Protein AF-A0A090X0J4-F1 (afdb_monomer_lite)

Organism: NCBI:txid221126

pLDDT: mean 79.46, std 17.02, range [40.81, 96.38]

Radius of gyration: 34.25 Å; chains: 1; bounding box: 73×55×101 Å

Foldseek 3Di:
DVVLLVLLVCCLVVVDPLVRSCVVVVNDSVVNVVSNVVNPDPVSVVVVVVVVVVVVVVVVVVVVVVVVLVVVLLVLLVVCVVVVDLPCVVPHDPVSSVVSVVSNVVVVVVVVVVVVVVVVPDPPPDDDDDDDDDD

Structure (mmCIF, N/CA/C/O backbone):
data_AF-A0A090X0J4-F1
#
_entry.id   AF-A0A090X0J4-F1
#
loop_
_atom_site.group_PDB
_atom_site.id
_atom_site.type_symbol
_atom_site.label_atom_id
_atom_site.label_alt_id
_atom_site.label_comp_id
_atom_site.label_asym_id
_atom_site.label_entity_id
_atom_site.label_seq_id
_atom_site.pdbx_PDB_ins_code
_atom_site.Cartn_x
_atom_site.Cartn_y
_atom_site.Cartn_z
_atom_site.occupancy
_atom_site.B_iso_or_equiv
_atom_site.auth_seq_id
_atom_site.auth_comp_id
_atom_site.auth_asym_id
_atom_site.auth_atom_id
_atom_site.pdbx_PDB_model_num
ATOM 1 N N . MET A 1 1 ? 18.559 -8.379 -36.834 1.00 54.97 1 MET A N 1
ATOM 2 C CA . MET A 1 1 ? 18.270 -7.131 -36.081 1.00 54.97 1 MET A CA 1
ATOM 3 C C . MET A 1 1 ? 17.264 -7.349 -34.947 1.00 54.97 1 MET A C 1
ATOM 5 O O . MET A 1 1 ? 17.304 -6.592 -33.985 1.00 54.97 1 MET A O 1
ATOM 9 N N . GLU A 1 2 ? 16.445 -8.404 -35.001 1.00 67.81 2 GLU A N 1
ATOM 10 C CA . GLU A 1 2 ? 15.365 -8.711 -34.043 1.00 67.81 2 GLU A CA 1
ATOM 11 C C . GLU A 1 2 ? 15.821 -8.941 -32.595 1.00 67.81 2 GLU A C 1
ATOM 13 O O . GLU A 1 2 ? 15.157 -8.497 -31.664 1.00 67.81 2 GLU A O 1
ATOM 18 N N . THR A 1 3 ? 16.996 -9.537 -32.374 1.00 80.69 3 THR A N 1
ATOM 19 C CA . THR A 1 3 ? 17.488 -9.860 -31.022 1.00 80.69 3 THR A CA 1
ATOM 20 C C . THR A 1 3 ? 17.661 -8.623 -30.132 1.00 80.69 3 THR A C 1
ATOM 22 O O . THR A 1 3 ? 17.452 -8.700 -28.929 1.00 80.69 3 THR A O 1
ATOM 25 N N . LYS A 1 4 ? 18.002 -7.460 -30.706 1.00 87.69 4 LYS A N 1
ATOM 26 C CA . LYS A 1 4 ? 18.225 -6.215 -29.944 1.00 87.69 4 LYS A CA 1
ATOM 27 C C . LYS A 1 4 ? 16.917 -5.639 -29.400 1.00 87.69 4 LYS A C 1
ATOM 29 O O . LYS A 1 4 ? 16.881 -5.203 -28.256 1.00 87.69 4 LYS A O 1
ATOM 34 N N . ILE A 1 5 ? 15.866 -5.659 -30.222 1.00 87.25 5 ILE A N 1
ATOM 35 C CA . ILE A 1 5 ? 14.535 -5.153 -29.863 1.00 87.25 5 ILE A CA 1
ATOM 36 C C . ILE A 1 5 ? 13.918 -6.061 -28.796 1.00 87.25 5 ILE A C 1
ATOM 38 O O . ILE A 1 5 ? 13.480 -5.569 -27.765 1.00 87.25 5 ILE A O 1
ATOM 42 N N . LEU A 1 6 ? 14.019 -7.384 -28.970 1.00 88.88 6 LEU A N 1
ATOM 43 C CA . LEU A 1 6 ? 13.538 -8.359 -27.985 1.00 88.88 6 LEU A CA 1
ATOM 44 C C . LEU A 1 6 ? 14.199 -8.196 -26.606 1.00 88.88 6 LEU A C 1
ATOM 46 O O . LEU A 1 6 ? 13.518 -8.255 -25.585 1.00 88.88 6 LEU A O 1
ATOM 50 N N . VAL A 1 7 ? 15.518 -7.974 -26.562 1.00 89.62 7 VAL A N 1
ATOM 51 C CA . VAL A 1 7 ? 16.241 -7.740 -25.300 1.00 89.62 7 VAL A CA 1
ATOM 52 C C . VAL A 1 7 ? 15.771 -6.449 -24.628 1.00 89.62 7 VAL A C 1
ATOM 54 O O . VAL A 1 7 ? 15.579 -6.428 -23.415 1.00 89.62 7 VAL A O 1
ATOM 57 N N . VAL A 1 8 ? 15.567 -5.380 -25.402 1.00 88.19 8 VAL A N 1
ATOM 58 C CA . VAL A 1 8 ? 15.066 -4.095 -24.892 1.00 88.19 8 VAL A CA 1
ATOM 59 C C . VAL A 1 8 ? 13.643 -4.232 -24.348 1.00 88.19 8 VAL A C 1
ATOM 61 O O . VAL A 1 8 ? 13.389 -3.781 -23.232 1.00 88.19 8 VAL A O 1
ATOM 64 N N . ASP A 1 9 ? 12.752 -4.919 -25.062 1.00 86.62 9 ASP A N 1
ATOM 65 C CA . ASP A 1 9 ? 11.367 -5.132 -24.632 1.00 86.62 9 ASP A CA 1
ATOM 66 C C . ASP A 1 9 ? 11.281 -5.931 -23.328 1.00 86.62 9 ASP A C 1
ATOM 68 O O . ASP A 1 9 ? 10.577 -5.521 -22.407 1.00 86.62 9 ASP A O 1
ATOM 72 N N . GLN A 1 10 ? 12.052 -7.017 -23.195 1.00 87.50 10 GLN A N 1
ATOM 73 C CA . GLN A 1 10 ? 12.086 -7.827 -21.968 1.00 87.50 10 GLN A CA 1
ATOM 74 C C . GLN A 1 10 ? 12.614 -7.054 -20.752 1.00 87.50 10 GLN A C 1
ATOM 76 O O . GLN A 1 10 ? 12.206 -7.314 -19.615 1.00 87.50 10 GLN A O 1
ATOM 81 N N . ILE A 1 11 ? 13.534 -6.113 -20.978 1.00 87.88 11 ILE A N 1
ATOM 82 C CA . ILE A 1 11 ? 14.054 -5.247 -19.919 1.00 87.88 11 ILE A CA 1
ATOM 83 C C . ILE A 1 11 ? 13.005 -4.208 -19.516 1.00 87.88 11 ILE A C 1
ATOM 85 O O . ILE A 1 11 ? 12.726 -4.039 -18.329 1.00 87.88 11 ILE A O 1
ATOM 89 N N . LEU A 1 12 ? 12.395 -3.529 -20.488 1.00 83.81 12 LEU A N 1
ATOM 90 C CA . LEU A 1 12 ? 11.413 -2.470 -20.235 1.00 83.81 12 LEU A CA 1
ATOM 91 C C . LEU A 1 12 ? 10.101 -3.012 -19.650 1.00 83.81 12 LEU A C 1
ATOM 93 O O . LEU A 1 12 ? 9.451 -2.329 -18.858 1.00 83.81 12 LEU A O 1
ATOM 97 N N . SER A 1 13 ? 9.733 -4.255 -19.967 1.00 81.94 13 SER A N 1
ATOM 98 C CA . SER A 1 13 ? 8.590 -4.939 -19.357 1.00 81.94 13 SER A CA 1
ATOM 99 C C . SER A 1 13 ? 8.869 -5.444 -17.934 1.00 81.94 13 SER A C 1
ATOM 101 O O . SER A 1 13 ? 7.951 -5.939 -17.282 1.00 81.94 13 SER A O 1
ATOM 103 N N . GLY A 1 14 ? 10.114 -5.352 -17.449 1.00 82.06 14 GLY A N 1
ATOM 104 C CA . GLY A 1 14 ? 10.522 -5.817 -16.121 1.00 82.06 14 GLY A CA 1
ATOM 105 C C . GLY A 1 14 ? 10.716 -7.333 -15.998 1.00 82.06 14 GLY A C 1
ATOM 106 O O . GLY A 1 14 ? 10.860 -7.829 -14.884 1.00 82.06 14 GLY A O 1
ATOM 107 N N . GLN A 1 15 ? 10.733 -8.079 -17.111 1.00 86.12 15 GLN A N 1
ATOM 108 C CA . GLN A 1 15 ? 10.984 -9.529 -17.096 1.00 86.12 15 GLN A CA 1
ATOM 109 C C . GLN A 1 15 ? 12.457 -9.852 -16.829 1.00 86.12 15 GLN A C 1
ATOM 111 O O . GLN A 1 15 ? 12.775 -10.896 -16.259 1.00 86.12 15 GLN A O 1
ATOM 116 N N . LEU A 1 16 ? 13.362 -8.964 -17.246 1.00 88.88 16 LEU A N 1
ATOM 117 C CA . LEU A 1 16 ? 14.793 -9.077 -17.001 1.00 88.88 16 LEU A CA 1
ATOM 118 C C . LEU A 1 16 ? 15.352 -7.748 -16.501 1.00 88.88 16 LEU A C 1
ATOM 120 O O . LEU A 1 16 ? 15.091 -6.688 -17.055 1.00 88.88 16 LEU A O 1
ATOM 124 N N . SER A 1 17 ? 16.215 -7.807 -15.495 1.00 88.81 17 SER A N 1
ATOM 125 C CA . SER A 1 17 ? 17.102 -6.683 -15.182 1.00 88.81 17 SER A CA 1
ATOM 126 C C . SER A 1 17 ? 18.243 -6.582 -16.201 1.00 88.81 17 SER A C 1
ATOM 128 O O . SER A 1 17 ? 18.655 -7.583 -16.792 1.00 88.81 17 SER A O 1
ATOM 130 N N . ASN A 1 18 ? 18.859 -5.401 -16.325 1.00 89.25 18 ASN A N 1
ATOM 131 C CA . ASN A 1 18 ? 20.046 -5.195 -17.172 1.00 89.25 18 ASN A CA 1
ATOM 132 C C . ASN A 1 18 ? 21.173 -6.200 -16.872 1.00 89.25 18 ASN A C 1
ATOM 134 O O . ASN A 1 18 ? 21.884 -6.639 -17.773 1.00 89.25 18 ASN A O 1
ATOM 138 N N . ASN A 1 19 ? 21.333 -6.583 -15.601 1.00 90.81 19 ASN A N 1
ATOM 139 C CA . ASN A 1 19 ? 22.355 -7.539 -15.172 1.00 90.81 19 ASN A CA 1
ATOM 140 C C . ASN A 1 19 ? 22.017 -8.967 -15.611 1.00 90.81 19 ASN A C 1
ATOM 142 O O . ASN A 1 19 ? 22.906 -9.706 -16.030 1.00 90.81 19 ASN A O 1
ATOM 146 N N . GLN A 1 20 ? 20.743 -9.353 -15.528 1.00 92.88 20 GLN A N 1
ATOM 147 C CA . GLN A 1 20 ? 20.281 -10.662 -15.988 1.00 92.88 20 GLN A CA 1
ATOM 148 C C . GLN A 1 20 ? 20.337 -10.760 -17.511 1.00 92.88 20 GLN A C 1
ATOM 150 O O . GLN A 1 20 ? 20.812 -11.764 -18.027 1.00 92.88 20 GLN A O 1
ATOM 155 N N . ALA A 1 21 ? 19.934 -9.710 -18.230 1.00 92.06 21 ALA A N 1
ATOM 156 C CA . ALA A 1 21 ? 20.039 -9.659 -19.683 1.00 92.06 21 ALA A CA 1
ATOM 157 C C . ALA A 1 21 ? 21.502 -9.751 -20.149 1.00 92.06 21 ALA A C 1
ATOM 159 O O . ALA A 1 21 ? 21.801 -10.503 -21.071 1.00 92.06 21 ALA A O 1
ATOM 160 N N . SER A 1 22 ? 22.426 -9.068 -19.461 1.00 93.75 22 SER A N 1
ATOM 161 C CA . SER A 1 22 ? 23.860 -9.132 -19.772 1.00 93.75 22 SER A CA 1
ATOM 162 C C . SER A 1 22 ? 24.409 -10.552 -19.675 1.00 93.75 22 SER A C 1
ATOM 164 O O . SER A 1 22 ? 25.081 -11.005 -20.594 1.00 93.75 22 SER A O 1
ATOM 166 N N . LYS A 1 23 ? 24.050 -11.279 -18.612 1.00 94.31 23 LYS A N 1
ATOM 167 C CA . LYS A 1 23 ? 24.454 -12.678 -18.419 1.00 94.31 23 LYS A CA 1
ATOM 168 C C . LYS A 1 23 ? 23.751 -13.644 -19.378 1.00 94.31 23 LYS A C 1
ATOM 170 O O . LYS A 1 23 ? 24.369 -14.588 -19.842 1.00 94.31 23 LYS A O 1
ATOM 175 N N . LYS A 1 24 ? 22.462 -13.428 -19.660 1.00 92.88 24 LYS A N 1
ATOM 176 C CA . LYS A 1 24 ? 21.634 -14.331 -20.477 1.00 92.88 24 LYS A CA 1
ATOM 177 C C . LYS A 1 24 ? 21.992 -14.279 -21.960 1.00 92.88 24 LYS A C 1
ATOM 179 O O . LYS A 1 24 ? 21.943 -15.303 -22.629 1.00 92.88 24 LYS A O 1
ATOM 184 N N . TYR A 1 25 ? 22.306 -13.089 -22.463 1.00 91.69 25 TYR A N 1
ATOM 185 C CA . TYR A 1 25 ? 22.614 -12.865 -23.875 1.00 91.69 25 TYR A CA 1
ATOM 186 C C . TYR A 1 25 ? 24.117 -12.752 -24.150 1.00 91.69 25 TYR A C 1
ATOM 188 O O . TYR A 1 25 ? 24.489 -12.547 -25.299 1.00 91.69 25 TYR A O 1
ATOM 196 N N . ASP A 1 26 ? 24.954 -12.868 -23.113 1.00 93.25 26 ASP A N 1
ATOM 197 C CA . ASP A 1 26 ? 26.405 -12.645 -23.165 1.00 93.25 26 ASP A CA 1
ATOM 198 C C . ASP A 1 26 ? 26.777 -11.299 -23.815 1.00 93.25 26 ASP A C 1
ATOM 200 O O . ASP A 1 26 ? 27.655 -11.170 -24.665 1.00 93.25 26 ASP A O 1
ATOM 204 N N . VAL A 1 27 ? 26.031 -10.257 -23.438 1.00 91.94 27 VAL A N 1
ATOM 205 C CA . VAL A 1 27 ? 26.204 -8.901 -23.967 1.00 91.94 27 VAL A CA 1
ATOM 206 C C . VAL A 1 27 ? 26.704 -7.991 -22.851 1.00 91.94 27 VAL A C 1
ATOM 208 O O . VAL A 1 27 ? 2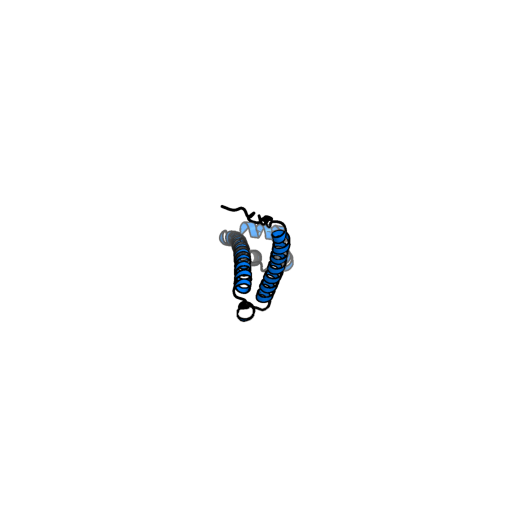6.091 -7.953 -21.779 1.00 91.94 27 VAL A O 1
ATOM 211 N N . PRO A 1 28 ? 27.753 -7.178 -23.076 1.00 94.44 28 PRO A N 1
ATOM 212 C CA . PRO A 1 28 ? 28.206 -6.211 -22.087 1.00 94.44 28 PRO A CA 1
ATOM 213 C C . PRO A 1 28 ? 27.088 -5.249 -21.670 1.00 94.44 28 PRO A C 1
ATOM 215 O O . PRO A 1 28 ? 26.351 -4.723 -22.508 1.00 94.44 28 PRO A O 1
ATOM 218 N N . ARG A 1 29 ? 27.002 -4.940 -20.371 1.00 91.94 29 ARG A N 1
ATOM 219 C CA . ARG A 1 29 ? 25.999 -4.006 -19.818 1.00 91.94 29 ARG A CA 1
ATOM 220 C C . ARG A 1 29 ? 25.987 -2.653 -20.535 1.00 91.94 29 ARG A C 1
ATOM 222 O O . ARG A 1 29 ? 24.924 -2.088 -20.744 1.00 91.94 29 ARG A O 1
ATOM 229 N N . THR A 1 30 ? 27.149 -2.157 -20.957 1.00 93.88 30 THR A N 1
ATOM 230 C CA . THR A 1 30 ? 27.288 -0.909 -21.730 1.00 93.88 30 THR A CA 1
ATOM 231 C C . THR A 1 30 ? 26.571 -0.971 -23.078 1.00 93.88 30 THR A C 1
ATOM 233 O O . THR A 1 30 ? 25.939 0.000 -23.491 1.00 93.88 30 THR A O 1
ATOM 236 N N . THR A 1 31 ? 26.605 -2.130 -23.735 1.00 92.62 31 THR A N 1
ATOM 237 C CA . THR A 1 31 ? 25.914 -2.373 -25.005 1.00 92.62 31 THR A CA 1
ATOM 238 C C . THR A 1 31 ? 24.404 -2.466 -24.797 1.00 92.62 31 THR A C 1
ATOM 240 O O . THR A 1 31 ? 23.648 -1.899 -25.582 1.00 92.62 31 THR A O 1
ATOM 243 N N . ILE A 1 32 ? 23.957 -3.084 -23.700 1.00 91.69 32 ILE A N 1
ATOM 244 C CA . ILE A 1 32 ? 22.540 -3.091 -23.302 1.00 91.69 32 ILE A CA 1
ATOM 245 C C . ILE A 1 32 ? 22.045 -1.669 -23.031 1.00 91.69 32 ILE A C 1
ATOM 247 O O . ILE A 1 32 ? 21.006 -1.277 -23.553 1.00 91.69 32 ILE A O 1
ATOM 251 N N . THR A 1 33 ? 22.808 -0.861 -22.291 1.00 90.50 33 THR A N 1
ATOM 252 C CA . THR A 1 33 ? 22.481 0.554 -22.064 1.00 90.50 33 THR A CA 1
ATOM 253 C C . THR A 1 33 ? 22.385 1.325 -23.381 1.00 90.50 33 THR A C 1
ATOM 255 O O . THR A 1 33 ? 21.462 2.115 -23.575 1.00 90.50 33 THR A O 1
ATOM 258 N N . TYR A 1 34 ? 23.303 1.076 -24.318 1.00 91.38 34 TYR A N 1
ATOM 259 C CA . TYR A 1 34 ? 23.243 1.674 -25.650 1.00 91.38 34 TYR A CA 1
ATOM 260 C C . TYR A 1 34 ? 21.983 1.251 -26.421 1.00 91.38 34 TYR A C 1
ATOM 262 O O . TYR A 1 34 ? 21.334 2.100 -27.034 1.00 91.38 34 TYR A O 1
ATOM 270 N N . TRP A 1 35 ? 21.602 -0.029 -26.370 1.00 91.44 35 TRP A N 1
ATOM 271 C CA . TRP A 1 35 ? 20.378 -0.522 -27.006 1.00 91.44 35 TRP A CA 1
ATOM 272 C C . TRP A 1 35 ? 19.123 0.073 -26.381 1.00 91.44 35 TRP A C 1
ATOM 274 O O . TRP A 1 35 ? 18.256 0.522 -27.123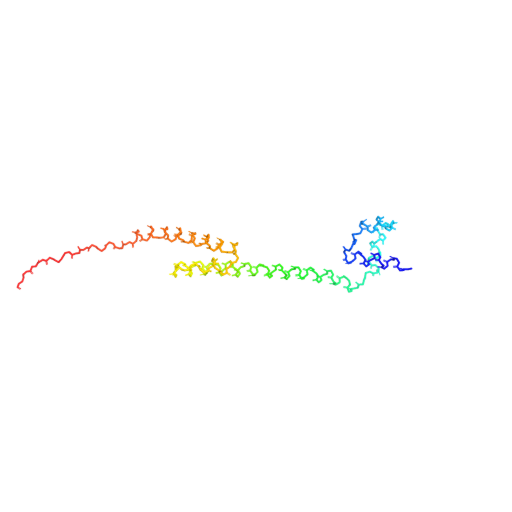 1.00 91.44 35 TRP A O 1
ATOM 284 N N . LEU A 1 36 ? 19.055 0.167 -25.054 1.00 87.75 36 LEU A N 1
ATOM 285 C CA . LEU A 1 36 ? 17.956 0.841 -24.364 1.00 87.75 36 LEU A CA 1
ATOM 286 C C . LEU A 1 36 ? 17.835 2.290 -24.833 1.00 87.75 36 LEU A C 1
ATOM 288 O O . LEU A 1 36 ? 16.756 2.722 -25.206 1.00 87.75 36 LEU A O 1
ATOM 292 N N . ARG A 1 37 ? 18.940 3.035 -24.924 1.00 86.69 37 ARG A N 1
ATOM 293 C CA . ARG A 1 37 ? 18.887 4.436 -25.366 1.00 86.69 37 ARG A CA 1
ATOM 294 C C . ARG A 1 37 ? 18.466 4.598 -26.830 1.00 86.69 37 ARG A C 1
ATOM 296 O O . ARG A 1 37 ? 17.869 5.610 -27.176 1.00 86.69 37 ARG A O 1
ATOM 303 N N . LYS A 1 38 ? 18.816 3.640 -27.691 1.00 85.44 38 LYS A N 1
ATOM 304 C CA . LYS A 1 38 ? 18.606 3.735 -29.144 1.00 85.44 38 LYS A CA 1
ATOM 305 C C . LYS A 1 38 ? 17.295 3.113 -29.630 1.00 85.44 38 LYS A C 1
ATOM 307 O O . LYS A 1 38 ? 16.775 3.558 -30.646 1.00 85.44 38 LYS A O 1
ATOM 312 N N . TYR A 1 39 ? 16.799 2.089 -28.942 1.00 83.81 39 TYR A N 1
ATOM 313 C CA . TYR A 1 39 ? 15.643 1.298 -29.372 1.00 83.81 39 TYR A CA 1
ATOM 314 C C . TYR A 1 39 ? 14.478 1.326 -28.376 1.00 83.81 39 TYR A C 1
ATOM 316 O O . TYR A 1 39 ? 13.428 0.775 -28.685 1.00 83.81 39 TYR A O 1
ATOM 324 N N . SER A 1 40 ? 14.624 1.961 -27.206 1.00 79.56 40 SER A N 1
ATOM 325 C CA . SER A 1 40 ? 13.477 2.209 -26.327 1.00 79.56 40 SER A CA 1
ATOM 326 C C . SER A 1 40 ? 12.507 3.156 -27.023 1.00 79.56 40 SER A C 1
ATOM 328 O O . SER A 1 40 ? 12.885 4.247 -27.456 1.00 79.56 40 SER A O 1
ATOM 330 N N . THR A 1 41 ? 11.252 2.734 -27.141 1.00 74.94 41 THR A N 1
ATOM 331 C CA . THR A 1 41 ? 10.205 3.587 -27.706 1.00 74.94 41 THR A CA 1
ATOM 332 C C . THR A 1 41 ? 9.762 4.631 -26.681 1.00 74.94 41 THR A C 1
ATOM 334 O O . THR A 1 41 ? 9.731 4.370 -25.476 1.00 74.94 41 THR A O 1
ATOM 337 N N . LEU A 1 42 ? 9.362 5.814 -27.160 1.00 64.56 42 LEU A N 1
ATOM 338 C CA . LEU A 1 42 ? 8.836 6.892 -26.312 1.00 64.56 42 LEU A CA 1
ATOM 339 C C . LEU A 1 42 ? 7.645 6.417 -25.454 1.00 64.56 42 LEU A C 1
ATOM 341 O O . LEU A 1 42 ? 7.520 6.786 -24.291 1.00 64.56 42 LEU A O 1
ATOM 345 N N . VAL A 1 43 ? 6.816 5.526 -26.008 1.00 60.56 43 VAL A N 1
ATOM 346 C CA . VAL A 1 43 ? 5.680 4.902 -25.314 1.00 60.56 43 VAL A CA 1
ATOM 347 C C . VAL A 1 43 ? 6.141 4.089 -24.101 1.00 60.56 43 VAL A C 1
ATOM 349 O O . VAL A 1 43 ? 5.585 4.259 -23.020 1.00 60.56 43 VAL A O 1
ATOM 352 N N . GLN A 1 44 ? 7.185 3.264 -24.237 1.00 66.94 44 GLN A N 1
ATOM 353 C CA . GLN A 1 44 ? 7.696 2.430 -23.139 1.00 66.94 44 GLN A CA 1
ATOM 354 C C . GLN A 1 44 ? 8.326 3.262 -22.009 1.00 66.94 44 GLN A C 1
ATOM 356 O O . GLN A 1 44 ? 8.193 2.904 -20.837 1.00 66.94 44 GLN A O 1
ATOM 361 N N . GLN A 1 45 ? 8.964 4.392 -22.333 1.00 65.25 45 GLN A N 1
ATOM 362 C CA . GLN A 1 45 ? 9.482 5.329 -21.324 1.00 65.25 45 GLN A CA 1
ATOM 363 C C . GLN A 1 45 ? 8.341 6.010 -20.557 1.00 65.25 45 GLN A C 1
ATOM 365 O O . GLN A 1 45 ? 8.375 6.084 -19.327 1.00 65.25 45 GLN A O 1
ATOM 370 N N . ASN A 1 46 ? 7.285 6.412 -21.267 1.00 62.25 46 ASN A N 1
ATOM 371 C CA . ASN A 1 46 ? 6.094 7.005 -20.662 1.00 62.25 46 ASN A CA 1
ATOM 372 C C . ASN A 1 46 ? 5.306 5.998 -19.806 1.00 62.25 46 ASN A C 1
ATOM 374 O O . ASN A 1 46 ? 4.756 6.377 -18.775 1.00 62.25 46 ASN A O 1
ATOM 378 N N . THR A 1 47 ? 5.292 4.705 -20.158 1.00 64.62 47 THR A N 1
ATOM 379 C CA . THR A 1 47 ? 4.666 3.657 -19.328 1.00 64.62 47 THR A CA 1
ATOM 380 C C . THR A 1 47 ? 5.356 3.508 -17.968 1.00 64.62 47 THR A C 1
ATOM 382 O O . THR A 1 47 ? 4.680 3.323 -16.957 1.00 64.62 47 THR A O 1
ATOM 385 N N . GLY A 1 48 ? 6.689 3.610 -17.909 1.00 63.19 48 GLY A N 1
ATOM 386 C CA . GLY A 1 48 ? 7.429 3.582 -16.641 1.00 63.19 48 GLY A CA 1
ATOM 387 C C . GLY A 1 48 ? 7.085 4.766 -15.731 1.00 63.19 48 GLY A C 1
ATOM 388 O O . GLY A 1 48 ? 6.871 4.582 -14.534 1.00 63.19 48 GLY A O 1
ATOM 389 N N . MET A 1 49 ? 6.960 5.963 -16.311 1.00 60.62 49 MET A N 1
ATOM 390 C CA . MET A 1 49 ? 6.523 7.173 -15.604 1.00 60.62 49 MET A CA 1
ATOM 391 C C . MET A 1 49 ? 5.076 7.040 -15.098 1.00 60.62 49 MET A C 1
ATOM 393 O O . MET A 1 49 ? 4.816 7.262 -13.919 1.00 60.62 49 MET A O 1
ATOM 397 N N . SER A 1 50 ? 4.172 6.530 -15.943 1.00 70.44 50 SER A N 1
ATOM 398 C CA . SER A 1 50 ? 2.763 6.288 -15.602 1.00 70.44 50 SER A CA 1
ATOM 399 C C . SER A 1 50 ? 2.576 5.319 -14.431 1.00 70.44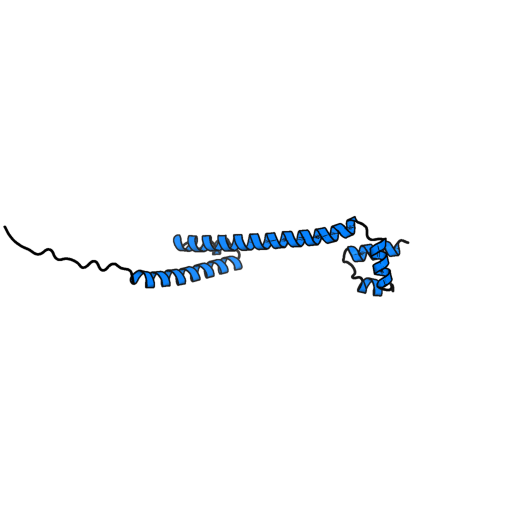 50 SER A C 1
ATOM 401 O O . SER A 1 50 ? 1.672 5.518 -13.623 1.00 70.44 50 SER A O 1
ATOM 403 N N . LYS A 1 51 ? 3.412 4.278 -14.312 1.00 76.06 51 LYS A N 1
ATOM 404 C CA . LYS A 1 51 ? 3.347 3.339 -13.177 1.00 76.06 51 LYS A CA 1
ATOM 405 C C . LYS A 1 51 ? 3.718 4.011 -11.856 1.00 76.06 51 LYS A C 1
ATOM 407 O O . LYS A 1 51 ? 3.097 3.729 -10.838 1.00 76.06 51 LYS A O 1
ATOM 412 N N . ASN A 1 52 ? 4.703 4.909 -11.858 1.00 77.50 52 ASN A N 1
ATOM 413 C CA . ASN A 1 52 ? 5.079 5.653 -10.652 1.00 77.50 52 ASN A CA 1
ATOM 414 C C . ASN A 1 52 ? 3.971 6.620 -10.215 1.00 77.50 52 ASN A C 1
ATOM 416 O O . ASN A 1 52 ? 3.699 6.735 -9.020 1.00 77.50 52 ASN A O 1
ATOM 420 N N . ASP A 1 53 ? 3.300 7.260 -11.172 1.00 82.19 53 ASP A N 1
ATOM 421 C CA . ASP A 1 53 ? 2.161 8.139 -10.897 1.00 82.19 53 ASP A CA 1
ATOM 422 C C . ASP A 1 53 ? 0.956 7.363 -10.357 1.00 82.19 53 ASP A C 1
ATOM 424 O O . ASP A 1 53 ? 0.285 7.813 -9.428 1.00 82.19 53 ASP A O 1
ATOM 428 N N . GLU A 1 54 ? 0.694 6.170 -10.893 1.00 85.69 54 GLU A N 1
ATOM 429 C CA . GLU A 1 54 ? -0.346 5.278 -10.379 1.00 85.69 54 GLU A CA 1
ATOM 430 C C . GLU A 1 54 ? -0.018 4.792 -8.963 1.00 85.69 54 GLU A C 1
ATOM 432 O O . GLU A 1 54 ? -0.873 4.858 -8.082 1.00 85.69 54 GLU A O 1
ATOM 437 N N . ILE A 1 55 ? 1.236 4.408 -8.698 1.00 90.56 55 ILE A N 1
ATOM 438 C CA . ILE A 1 55 ? 1.699 4.067 -7.344 1.00 90.56 55 ILE A CA 1
ATOM 439 C C . ILE A 1 55 ? 1.487 5.243 -6.387 1.00 90.56 55 ILE A C 1
ATOM 441 O O . ILE A 1 55 ? 1.045 5.034 -5.258 1.00 90.56 55 ILE A O 1
ATOM 445 N N . LYS A 1 56 ? 1.790 6.474 -6.814 1.00 92.44 56 LYS A N 1
ATOM 446 C CA . LYS A 1 56 ? 1.572 7.673 -5.998 1.00 92.44 56 LYS A CA 1
ATOM 447 C C . LYS A 1 56 ? 0.086 7.859 -5.674 1.00 92.44 56 LYS A C 1
ATOM 449 O O . LYS A 1 56 ? -0.257 7.971 -4.502 1.00 92.44 56 LYS A O 1
ATOM 454 N N . LYS A 1 57 ? -0.788 7.794 -6.682 1.00 91.19 57 LYS A N 1
ATOM 455 C CA . LYS A 1 57 ? -2.247 7.910 -6.505 1.00 91.19 57 LYS A CA 1
ATOM 456 C C . LYS A 1 57 ? -2.818 6.818 -5.601 1.00 91.19 57 LYS A C 1
ATOM 458 O O . LYS A 1 57 ? -3.668 7.097 -4.763 1.00 91.19 57 LYS A O 1
ATOM 463 N N . LEU A 1 58 ? -2.351 5.577 -5.748 1.00 93.81 58 LEU A N 1
ATOM 464 C CA . LEU A 1 58 ? -2.783 4.463 -4.902 1.00 93.81 58 LEU A CA 1
ATOM 465 C C . LEU A 1 58 ? -2.372 4.674 -3.441 1.00 93.81 58 LEU A C 1
ATOM 467 O O . LEU A 1 58 ? -3.171 4.399 -2.551 1.00 93.81 58 LEU A O 1
ATOM 471 N N . LYS A 1 59 ? -1.166 5.195 -3.185 1.00 94.31 59 LYS A N 1
ATOM 472 C CA . LYS A 1 59 ? -0.714 5.535 -1.826 1.00 94.31 59 LYS A CA 1
ATOM 473 C C . LYS A 1 59 ? -1.551 6.648 -1.201 1.00 94.31 59 LYS A C 1
ATOM 475 O O . LYS A 1 59 ? -2.019 6.471 -0.085 1.00 94.31 59 LYS A O 1
ATOM 480 N N . GLU A 1 60 ? -1.785 7.736 -1.934 1.00 94.38 60 GLU A N 1
ATOM 481 C CA . GLU A 1 60 ? -2.642 8.844 -1.478 1.00 94.38 60 GLU A CA 1
ATOM 482 C C . GLU A 1 60 ? -4.061 8.349 -1.160 1.00 94.38 60 GLU A C 1
ATOM 484 O O . GLU A 1 60 ? -4.641 8.705 -0.136 1.00 94.38 60 GLU A O 1
ATOM 489 N N . ARG A 1 61 ? -4.605 7.452 -1.993 1.00 94.62 61 ARG A N 1
ATOM 490 C CA . ARG A 1 61 ? -5.926 6.864 -1.752 1.00 94.62 61 ARG A CA 1
ATOM 491 C C . ARG A 1 61 ? -5.957 5.951 -0.526 1.00 94.62 61 ARG A C 1
ATOM 493 O O . ARG A 1 61 ? -6.971 5.923 0.164 1.00 94.62 61 ARG A O 1
ATOM 500 N N . ILE A 1 62 ? -4.891 5.192 -0.266 1.00 95.69 62 ILE A N 1
ATOM 501 C CA . ILE A 1 62 ? -4.783 4.365 0.945 1.00 95.69 62 ILE A CA 1
ATOM 502 C C . ILE A 1 62 ? -4.786 5.257 2.187 1.00 95.69 62 ILE A C 1
ATOM 504 O O . ILE A 1 62 ? -5.571 5.001 3.091 1.00 95.69 62 ILE A O 1
ATOM 508 N N . GLU A 1 63 ? -3.990 6.326 2.196 1.00 94.50 63 GLU A N 1
ATOM 509 C CA . GLU A 1 63 ? -3.925 7.274 3.315 1.00 94.50 63 GLU A CA 1
ATOM 510 C C . GLU A 1 63 ? -5.290 7.930 3.592 1.00 94.50 63 GLU A C 1
ATOM 512 O O . GLU A 1 63 ? -5.754 7.969 4.733 1.00 94.50 63 GLU A O 1
ATOM 517 N N . GLU A 1 64 ? -5.995 8.368 2.544 1.00 94.81 64 GLU A N 1
ATOM 518 C CA . GLU A 1 64 ? -7.346 8.926 2.671 1.00 94.81 64 GLU A CA 1
ATOM 519 C C . GLU A 1 64 ? -8.338 7.910 3.266 1.00 94.81 64 GLU A C 1
ATOM 521 O O . GLU A 1 64 ? -9.142 8.245 4.141 1.00 94.81 64 GLU A O 1
ATOM 526 N N . LEU A 1 65 ? -8.285 6.656 2.805 1.00 96.38 65 LEU A N 1
ATOM 527 C CA . LEU A 1 65 ? -9.154 5.586 3.295 1.00 96.38 65 LEU A CA 1
ATOM 528 C C . LEU A 1 65 ? -8.834 5.201 4.743 1.00 96.38 65 LEU A C 1
ATOM 530 O O . LEU A 1 65 ? -9.755 4.905 5.503 1.00 96.38 65 LEU A O 1
ATOM 534 N N . GLU A 1 66 ? -7.563 5.214 5.139 1.00 93.31 66 GLU A N 1
ATOM 535 C CA . GLU A 1 66 ? -7.140 4.969 6.520 1.00 93.31 66 GLU A CA 1
ATOM 536 C C . GLU A 1 66 ? -7.664 6.056 7.461 1.00 93.31 66 GLU A C 1
ATOM 538 O O . GLU A 1 66 ? -8.221 5.730 8.511 1.00 93.31 66 GLU A O 1
ATOM 543 N N . PHE A 1 67 ? -7.595 7.326 7.053 1.00 95.56 67 PHE A N 1
ATOM 544 C CA . PHE A 1 67 ? -8.177 8.432 7.813 1.00 95.56 67 PHE A CA 1
ATOM 545 C C . PHE A 1 67 ? -9.702 8.308 7.945 1.00 95.56 67 PHE A C 1
ATOM 547 O O . PHE A 1 67 ? -10.248 8.403 9.045 1.00 95.56 67 PHE A O 1
ATOM 554 N N . GLN A 1 68 ? -10.406 8.049 6.836 1.00 94.31 68 GLN A N 1
ATOM 555 C CA . GLN A 1 68 ? -11.863 7.868 6.855 1.00 94.31 68 GLN A CA 1
ATOM 556 C C . GLN A 1 68 ? -12.275 6.699 7.750 1.00 94.31 68 GLN A C 1
ATOM 558 O O . GLN A 1 68 ? -13.241 6.810 8.507 1.00 94.31 68 GLN A O 1
ATOM 563 N N . LYS A 1 69 ? -11.536 5.587 7.684 1.00 94.25 69 LYS A N 1
ATOM 564 C CA . LYS A 1 69 ? -11.752 4.417 8.534 1.00 94.25 69 LYS A CA 1
ATOM 565 C C . LYS A 1 69 ? -11.599 4.782 10.011 1.00 94.25 69 LYS A C 1
ATOM 567 O O . LYS A 1 69 ? -12.474 4.428 10.797 1.00 94.25 69 LYS A O 1
ATOM 572 N N . ASP A 1 70 ? -10.518 5.459 10.389 1.00 92.50 70 ASP A N 1
ATOM 573 C CA . ASP A 1 70 ? -10.259 5.825 11.785 1.00 92.50 70 ASP A CA 1
ATOM 574 C C . ASP A 1 70 ? -11.367 6.729 12.348 1.00 92.50 70 ASP A C 1
ATOM 576 O O . ASP A 1 70 ? -11.949 6.435 13.396 1.00 92.50 70 ASP A O 1
ATOM 580 N N . PHE A 1 71 ? -11.762 7.741 11.572 1.00 94.69 71 PHE A N 1
ATOM 581 C CA . PHE A 1 71 ? -12.867 8.635 11.913 1.00 94.69 71 PHE A CA 1
ATOM 582 C C . PHE A 1 71 ? -14.208 7.894 12.059 1.00 94.69 71 PHE A C 1
ATOM 584 O O . PHE A 1 71 ? -14.963 8.127 13.005 1.00 94.69 71 PHE A O 1
ATOM 591 N N . GLN A 1 72 ? -14.514 6.956 11.156 1.00 93.62 72 GLN A N 1
ATOM 592 C CA . GLN A 1 72 ? -15.720 6.128 11.261 1.00 93.62 72 GLN A CA 1
ATOM 593 C C . GLN A 1 72 ? -15.699 5.240 12.508 1.00 93.62 72 GLN A C 1
ATOM 595 O O . GLN A 1 72 ? -16.727 5.095 13.168 1.00 93.62 72 GLN A O 1
ATOM 600 N N . GLN A 1 73 ? -14.553 4.648 12.851 1.00 92.88 73 GLN A N 1
ATOM 601 C CA . GLN A 1 73 ? -14.424 3.820 14.051 1.00 92.88 73 GLN A CA 1
ATOM 602 C C . GLN A 1 73 ? -14.650 4.623 15.333 1.00 92.88 73 GLN A C 1
ATOM 604 O O . GLN A 1 73 ? -15.257 4.097 16.267 1.00 92.88 73 GLN A O 1
ATOM 609 N N . ASP A 1 74 ? -14.210 5.879 15.369 1.00 91.19 74 ASP A N 1
ATOM 610 C CA . ASP A 1 74 ? -14.465 6.791 16.484 1.00 91.19 74 ASP A CA 1
ATOM 611 C C . ASP A 1 74 ? -15.956 7.072 16.667 1.00 91.19 74 ASP A C 1
ATOM 613 O O . ASP A 1 74 ? -16.485 6.893 17.766 1.00 91.19 74 ASP A O 1
ATOM 617 N N . ILE A 1 75 ? -16.651 7.407 15.578 1.00 92.06 75 ILE A N 1
ATOM 618 C CA . ILE A 1 75 ? -18.103 7.617 15.603 1.00 92.06 75 ILE A CA 1
ATOM 619 C C . ILE A 1 75 ? -18.831 6.346 16.046 1.00 92.06 75 ILE A C 1
ATOM 621 O O . ILE A 1 75 ? -19.751 6.416 16.859 1.00 92.06 75 ILE A O 1
ATOM 625 N N . ILE A 1 76 ? -18.435 5.179 15.529 1.00 91.81 76 ILE A N 1
ATOM 626 C CA . ILE A 1 76 ? -19.058 3.905 15.908 1.00 91.81 76 ILE A CA 1
ATOM 627 C C . ILE A 1 76 ? -18.833 3.631 17.396 1.00 91.81 76 ILE A C 1
ATOM 629 O O . ILE A 1 76 ? -19.780 3.261 18.083 1.00 91.81 76 ILE A O 1
ATOM 633 N N . ALA A 1 77 ? -17.621 3.834 17.917 1.00 90.38 77 ALA A N 1
ATOM 634 C CA . ALA A 1 77 ? -17.335 3.622 19.333 1.00 90.38 77 ALA A CA 1
ATOM 635 C C . ALA A 1 77 ? -18.209 4.511 20.236 1.00 90.38 77 ALA A C 1
ATOM 637 O O . ALA A 1 77 ? -18.764 4.009 21.216 1.00 90.38 77 ALA A O 1
ATOM 638 N N . ASP A 1 78 ? -18.381 5.788 19.882 1.00 88.38 78 ASP A N 1
ATOM 639 C CA . ASP A 1 78 ? -19.257 6.720 20.604 1.00 88.38 78 ASP A CA 1
ATOM 640 C C . ASP A 1 78 ? -20.731 6.317 20.500 1.00 88.38 78 ASP A C 1
ATOM 642 O O . ASP A 1 78 ? -21.446 6.273 21.502 1.00 88.38 78 ASP A O 1
ATOM 646 N N . MET A 1 79 ? -21.190 5.964 19.298 1.00 90.56 79 MET A N 1
ATOM 647 C CA . MET A 1 79 ? -22.562 5.520 19.065 1.00 90.56 79 MET A CA 1
ATOM 648 C C . MET A 1 79 ? -22.890 4.262 19.880 1.00 90.56 79 MET A C 1
ATOM 650 O O . MET A 1 79 ? -23.942 4.196 20.520 1.00 90.56 79 MET A O 1
ATOM 654 N N . GLU A 1 80 ? -22.003 3.266 19.884 1.00 89.12 80 GLU A N 1
ATOM 655 C CA . GLU A 1 80 ? -22.178 2.045 20.676 1.00 89.12 80 GLU A CA 1
ATOM 656 C C . GLU A 1 80 ? -22.152 2.335 22.179 1.00 89.12 80 GLU A C 1
ATOM 658 O O . GLU A 1 80 ? -22.881 1.693 22.932 1.00 89.12 80 GLU A O 1
ATOM 663 N N . LEU A 1 81 ? -21.339 3.296 22.628 1.00 87.00 81 LEU A N 1
ATOM 664 C CA . LEU A 1 81 ? -21.291 3.704 24.031 1.00 87.00 81 LEU A CA 1
ATOM 665 C C . LEU A 1 81 ? -22.609 4.360 24.471 1.00 87.00 81 LEU A C 1
ATOM 667 O O . LEU A 1 81 ? -23.125 4.032 25.536 1.00 87.00 81 LEU A O 1
ATOM 671 N N . ILE A 1 82 ? -23.166 5.248 23.644 1.00 85.62 82 ILE A N 1
ATOM 672 C CA . ILE A 1 82 ? -24.424 5.959 23.926 1.00 85.62 82 ILE A CA 1
ATOM 673 C C . ILE A 1 82 ? -25.618 5.000 23.900 1.00 85.62 82 ILE A C 1
ATOM 675 O O . ILE A 1 82 ? -26.496 5.067 24.757 1.00 85.62 82 ILE A O 1
ATOM 679 N N . THR A 1 83 ? -25.674 4.121 22.900 1.00 86.94 83 THR A N 1
ATOM 680 C CA . THR A 1 83 ? -26.823 3.225 22.686 1.00 86.94 83 THR A CA 1
ATOM 681 C C . THR A 1 83 ? -26.735 1.926 23.485 1.00 86.94 83 THR A C 1
ATOM 683 O O . THR A 1 83 ? -27.753 1.266 23.686 1.00 86.94 83 THR A O 1
ATOM 686 N N . GLY A 1 84 ? -25.535 1.532 23.922 1.00 82.81 84 GLY A N 1
ATOM 687 C CA . GLY A 1 84 ? -25.272 0.259 24.59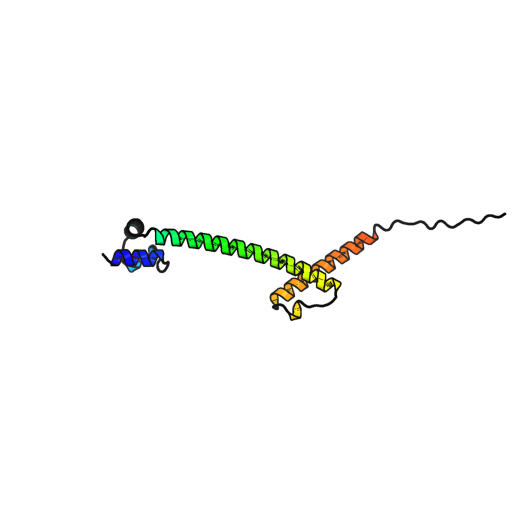3 1.00 82.81 84 GLY A CA 1
ATOM 688 C C . GLY A 1 84 ? -25.343 -0.967 23.673 1.00 82.81 84 GLY A C 1
ATOM 689 O O . GLY A 1 84 ? -25.350 -2.096 24.167 1.00 82.81 84 GLY A O 1
ATOM 690 N N . VAL A 1 85 ? -25.418 -0.780 22.349 1.00 87.06 85 VAL A N 1
ATOM 691 C CA . VAL A 1 85 ? -25.571 -1.873 21.376 1.00 87.06 85 VAL A CA 1
ATOM 692 C C . VAL A 1 85 ? -24.275 -2.104 20.604 1.00 87.06 85 VAL A C 1
ATOM 694 O O . VAL A 1 85 ? -23.869 -1.277 19.798 1.00 87.06 85 VAL A O 1
ATOM 697 N N . ASP A 1 86 ? -23.674 -3.285 20.771 1.00 85.62 86 ASP A N 1
ATOM 698 C CA . ASP A 1 86 ? -22.468 -3.708 20.041 1.00 85.62 86 ASP A CA 1
ATOM 699 C C . ASP A 1 86 ? -22.809 -4.204 18.617 1.00 85.62 86 ASP A C 1
ATOM 701 O O . ASP A 1 86 ? -22.962 -5.408 18.368 1.00 85.62 86 ASP A O 1
ATOM 705 N N . MET A 1 87 ? -22.934 -3.279 17.664 1.00 84.56 87 MET A N 1
ATOM 706 C CA . MET A 1 87 ? -23.225 -3.586 16.254 1.00 84.56 87 MET A CA 1
ATOM 707 C C . MET A 1 87 ? -21.975 -4.002 15.471 1.00 84.56 87 MET A C 1
ATOM 709 O O . MET A 1 87 ? -22.045 -4.871 14.596 1.00 84.56 87 MET A O 1
ATOM 713 N N . SER A 1 88 ? -20.816 -3.442 15.814 1.00 85.00 88 SER A N 1
ATOM 714 C CA . SER A 1 88 ? -19.528 -3.717 15.167 1.00 85.00 88 SER A CA 1
ATOM 715 C C . SER A 1 88 ? -19.174 -5.207 15.170 1.00 85.00 88 SER A C 1
ATOM 717 O O . SER A 1 88 ? -18.750 -5.744 14.150 1.00 85.00 88 SER A O 1
ATOM 719 N N . LYS A 1 89 ? -19.429 -5.914 16.276 1.00 86.12 89 LYS A N 1
ATOM 720 C CA . LYS A 1 89 ? -19.135 -7.353 16.423 1.00 86.12 89 LYS A CA 1
ATOM 721 C C . LYS A 1 89 ? -19.974 -8.255 15.516 1.00 86.12 89 LYS A C 1
ATOM 723 O O . LYS A 1 89 ? -19.556 -9.376 15.237 1.00 86.12 89 LYS A O 1
ATOM 728 N N . LYS A 1 90 ? -21.155 -7.794 15.096 1.00 87.56 90 LYS A N 1
ATOM 729 C CA . LYS A 1 90 ? -22.083 -8.554 14.244 1.00 87.56 90 LYS A CA 1
ATOM 730 C C . LYS A 1 90 ? -21.857 -8.276 12.760 1.00 87.56 90 LYS A C 1
ATOM 732 O O . LYS A 1 90 ? -22.030 -9.180 11.949 1.00 87.56 90 LYS A O 1
ATOM 737 N N . SER A 1 91 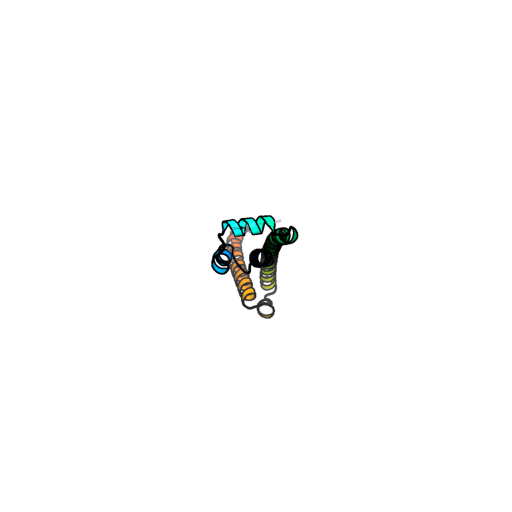? -21.478 -7.044 12.424 1.00 85.19 91 SER A N 1
ATOM 738 C CA . SER A 1 91 ? -21.459 -6.563 11.039 1.00 85.19 91 SER A CA 1
ATOM 739 C C . SER A 1 91 ? -20.061 -6.434 10.438 1.00 85.19 91 SER A C 1
ATOM 741 O O . SER A 1 91 ? -19.938 -6.392 9.216 1.00 85.19 91 SER A O 1
ATOM 743 N N . LEU A 1 92 ? -19.007 -6.355 11.259 1.00 90.44 92 LEU A N 1
ATOM 744 C CA . LEU A 1 92 ? -17.643 -6.108 10.785 1.00 90.44 92 LEU A CA 1
ATOM 745 C C . LEU A 1 92 ? -16.730 -7.334 10.937 1.00 90.44 92 LEU A C 1
ATOM 747 O O . LEU A 1 92 ? -16.919 -8.161 11.834 1.00 90.44 92 LEU A O 1
ATOM 751 N N . PRO A 1 93 ? -15.680 -7.442 10.099 1.00 92.88 93 PRO A N 1
ATOM 752 C CA . PRO A 1 93 ? -14.613 -8.417 10.284 1.00 92.88 93 PRO A CA 1
ATOM 753 C C . PRO A 1 93 ? -14.005 -8.368 11.691 1.00 92.88 93 PRO A C 1
ATOM 755 O O . PRO A 1 93 ? -13.860 -7.302 12.292 1.00 92.88 93 PRO A O 1
ATOM 758 N N . LYS A 1 94 ? -13.565 -9.532 12.191 1.00 90.75 94 LYS A N 1
ATOM 759 C CA . LYS A 1 94 ? -13.039 -9.701 13.561 1.00 90.75 94 LYS A CA 1
ATOM 760 C C . LYS A 1 94 ? -11.909 -8.731 13.921 1.00 90.75 94 LYS A C 1
ATOM 762 O O . LYS A 1 94 ? -11.760 -8.398 15.091 1.00 90.75 94 LYS A O 1
ATOM 767 N N . THR A 1 95 ? -11.093 -8.324 12.952 1.00 91.12 95 THR A N 1
ATOM 768 C CA . THR A 1 95 ? -10.006 -7.355 13.150 1.00 91.12 95 THR A CA 1
ATOM 769 C C . THR A 1 95 ? -10.561 -5.967 13.470 1.00 91.12 95 THR A C 1
ATOM 771 O O . THR A 1 95 ? -10.262 -5.424 14.527 1.00 91.12 95 THR A O 1
ATOM 774 N N . LEU A 1 96 ? -11.461 -5.456 12.628 1.00 88.44 96 LEU A N 1
ATOM 775 C CA . LEU A 1 96 ? -12.083 -4.138 12.785 1.00 88.44 96 LEU A CA 1
ATOM 776 C C . LEU A 1 96 ? -12.959 -4.046 14.038 1.00 88.44 96 LEU A C 1
ATOM 778 O O . LEU A 1 96 ? -12.925 -3.043 14.744 1.00 88.44 96 LEU A O 1
ATOM 782 N N . ALA A 1 97 ? -13.703 -5.108 14.353 1.00 91.00 97 ALA A N 1
ATOM 783 C CA . ALA A 1 97 ? -14.515 -5.150 15.567 1.00 91.00 97 ALA A CA 1
ATOM 784 C C . ALA A 1 97 ? -13.657 -5.045 16.844 1.00 91.00 97 ALA A C 1
ATOM 786 O O . ALA A 1 97 ? -14.046 -4.381 17.803 1.00 91.00 97 ALA A O 1
ATOM 787 N N . LYS A 1 98 ? -12.467 -5.665 16.856 1.00 91.44 98 LYS A N 1
ATOM 788 C CA . LYS A 1 98 ? -11.528 -5.567 17.985 1.00 91.44 98 LYS A CA 1
ATOM 789 C C . LYS A 1 98 ? -10.931 -4.167 18.126 1.00 91.44 98 LYS A C 1
ATOM 791 O O . LYS A 1 98 ? -10.797 -3.700 19.252 1.00 91.44 98 LYS A O 1
ATOM 796 N N . GLU A 1 99 ? -10.588 -3.515 17.016 1.00 91.31 99 GLU A N 1
ATOM 797 C CA . GLU A 1 99 ? -10.082 -2.133 17.011 1.00 91.31 99 GLU A CA 1
ATOM 798 C C . GLU A 1 99 ? -11.109 -1.164 17.626 1.00 91.31 99 GLU A C 1
ATOM 800 O O . GLU A 1 99 ? -10.776 -0.389 18.522 1.00 91.31 99 GLU A O 1
ATOM 805 N N . ILE A 1 100 ? -12.383 -1.276 17.232 1.00 90.50 100 ILE A N 1
ATOM 806 C CA . ILE A 1 100 ? -13.478 -0.455 17.781 1.00 90.50 100 ILE A CA 1
ATOM 807 C C . ILE A 1 100 ? -13.680 -0.727 19.278 1.00 90.50 100 ILE A C 1
ATOM 809 O O . ILE A 1 100 ? -13.832 0.208 20.065 1.00 90.50 100 ILE A O 1
ATOM 813 N N . GLU A 1 101 ? -13.629 -1.991 19.713 1.00 88.81 101 GLU A N 1
ATOM 814 C CA . GLU A 1 101 ? -13.748 -2.330 21.136 1.00 88.81 101 GLU A CA 1
ATOM 815 C C . GLU A 1 101 ? -12.609 -1.719 21.973 1.00 88.81 101 GLU A C 1
ATOM 817 O O . GLU A 1 101 ? -12.837 -1.272 23.100 1.00 88.81 101 GLU A O 1
ATOM 822 N N . GLN A 1 102 ? -11.389 -1.670 21.431 1.00 91.06 102 GLN A N 1
ATOM 823 C CA . GLN A 1 102 ? -10.255 -1.011 22.082 1.00 91.06 102 GLN A CA 1
ATOM 824 C C . GLN A 1 102 ? -10.467 0.503 22.194 1.00 91.06 102 GLN A C 1
ATOM 826 O O . GLN A 1 102 ? -10.314 1.037 23.295 1.00 91.06 102 GLN A O 1
ATOM 831 N N . LYS A 1 103 ? -10.888 1.173 21.112 1.00 90.00 103 LYS A N 1
ATOM 832 C CA . LYS A 1 103 ? -11.236 2.607 21.128 1.00 90.00 103 LYS A CA 1
ATOM 833 C C . LYS A 1 103 ? -12.324 2.908 22.161 1.00 90.00 103 LYS A C 1
ATOM 835 O O . LYS A 1 103 ? -12.177 3.821 22.970 1.00 90.00 103 LYS A O 1
ATOM 840 N N . LYS A 1 104 ? -13.371 2.082 22.233 1.00 88.75 104 LYS A N 1
ATOM 841 C CA . LYS A 1 104 ? -14.437 2.225 23.239 1.00 88.75 104 LYS A CA 1
ATOM 842 C C . LYS A 1 104 ? -13.911 2.113 24.674 1.00 88.75 104 LYS A C 1
ATOM 844 O O . LYS A 1 104 ? -14.259 2.927 25.526 1.00 88.75 104 LYS A O 1
ATOM 849 N N . LYS A 1 105 ? -13.036 1.140 24.955 1.00 88.06 105 LYS A N 1
ATOM 850 C CA . LYS A 1 105 ? -12.404 0.983 26.281 1.00 88.06 105 LYS A CA 1
ATOM 851 C C . LYS A 1 105 ? -11.537 2.184 26.660 1.00 88.06 105 LYS A C 1
ATOM 853 O O . LYS A 1 105 ? -11.543 2.581 27.824 1.00 88.06 105 LYS A O 1
ATOM 858 N N . GLN A 1 106 ? -10.807 2.755 25.702 1.00 88.44 106 GLN A N 1
ATOM 859 C CA . GLN A 1 106 ? -10.010 3.966 25.921 1.00 88.44 106 GLN A CA 1
ATOM 860 C C . GLN A 1 106 ? -10.905 5.155 26.295 1.00 88.44 106 GLN A C 1
ATOM 862 O O . GLN A 1 106 ? -10.667 5.776 27.327 1.00 88.44 106 GLN A O 1
ATOM 867 N N . ARG A 1 107 ? -12.004 5.375 25.564 1.00 83.88 107 ARG A N 1
ATOM 868 C CA . ARG A 1 107 ? -12.970 6.451 25.854 1.00 83.88 107 ARG A CA 1
ATOM 869 C C . ARG A 1 107 ? -13.621 6.327 27.230 1.00 83.88 107 ARG A C 1
ATOM 871 O O . ARG A 1 107 ? -13.762 7.317 27.936 1.00 83.88 107 ARG A O 1
ATOM 878 N N . ILE A 1 108 ? -13.963 5.110 27.665 1.00 82.44 108 ILE A N 1
ATOM 879 C CA . ILE A 1 108 ? -14.481 4.873 29.028 1.00 82.44 108 ILE A CA 1
ATOM 880 C C . ILE A 1 108 ? -13.439 5.262 30.085 1.00 82.44 108 ILE A C 1
ATOM 882 O O . ILE A 1 108 ? -13.781 5.880 31.093 1.00 82.44 108 ILE A O 1
ATOM 886 N N . LYS A 1 109 ? -12.165 4.916 29.862 1.00 83.69 109 LYS A N 1
ATOM 887 C CA . LYS A 1 109 ? -11.067 5.261 30.775 1.00 83.69 109 LYS A CA 1
ATOM 888 C C . LYS A 1 109 ? -10.844 6.777 30.851 1.00 83.69 109 LYS A C 1
ATOM 890 O O . LYS A 1 109 ? -10.596 7.294 31.937 1.00 83.69 109 LYS A O 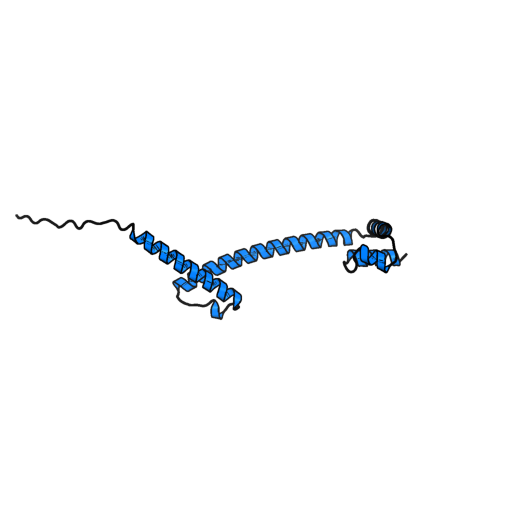1
ATOM 895 N N . GLU A 1 110 ? -10.944 7.474 29.725 1.00 76.75 110 GLU A N 1
ATOM 896 C CA . GLU A 1 110 ? -10.821 8.935 29.646 1.00 76.75 110 GLU A CA 1
ATOM 897 C C . GLU A 1 110 ? -12.007 9.645 30.314 1.00 76.75 110 GLU A C 1
ATOM 899 O O . GLU A 1 110 ? -11.799 10.491 31.184 1.00 76.75 110 GLU A O 1
ATOM 904 N N . ASN A 1 111 ? -13.243 9.234 30.013 1.00 64.75 111 ASN A N 1
ATOM 905 C CA . ASN A 1 111 ? -14.452 9.805 30.616 1.00 64.75 111 ASN A CA 1
ATOM 906 C C . ASN A 1 111 ? -14.509 9.567 32.134 1.00 64.75 111 ASN A C 1
ATOM 908 O O . ASN A 1 111 ? -14.840 10.479 32.889 1.00 64.75 111 ASN A O 1
ATOM 912 N N . GLY A 1 112 ? -14.094 8.385 32.605 1.00 59.91 112 GLY A N 1
ATOM 913 C CA . GLY A 1 112 ? -13.980 8.099 34.039 1.00 59.91 112 GLY A CA 1
ATOM 914 C C . GLY A 1 112 ? -12.932 8.960 34.760 1.00 59.91 112 GLY A C 1
ATOM 915 O O . GLY A 1 112 ? -13.072 9.225 35.951 1.00 59.91 112 GLY A O 1
ATOM 916 N N . SER A 1 113 ? -11.906 9.448 34.053 1.00 54.94 113 SER A N 1
ATOM 917 C CA . SER A 1 113 ? -10.945 10.423 34.591 1.00 54.94 113 SER A CA 1
ATOM 918 C C . SER A 1 113 ? -11.503 11.852 34.607 1.00 54.94 113 SER A C 1
ATOM 920 O O . SER A 1 113 ? -11.107 12.651 35.459 1.00 54.94 113 SER A O 1
ATOM 922 N N . MET A 1 114 ? -12.403 12.186 33.678 1.00 51.06 114 MET A N 1
ATOM 923 C CA . MET A 1 114 ? -13.079 13.485 33.617 1.00 51.06 114 MET A CA 1
ATOM 924 C C . MET A 1 114 ? -14.100 13.657 34.745 1.00 51.06 114 MET A C 1
ATOM 926 O O . MET A 1 114 ? -14.155 14.739 35.328 1.00 51.06 114 MET A O 1
ATOM 930 N N . ASP A 1 115 ? -14.826 12.601 35.126 1.00 50.59 115 ASP A N 1
ATOM 931 C CA . ASP A 1 115 ? -15.730 12.642 36.285 1.00 50.59 115 ASP A CA 1
ATOM 932 C C . ASP A 1 115 ? -14.973 12.982 37.581 1.00 50.59 115 ASP A C 1
ATOM 934 O O . ASP A 1 115 ? -15.422 13.825 38.356 1.00 50.59 115 ASP A O 1
ATOM 938 N N . VAL A 1 116 ? -13.768 12.428 37.785 1.00 47.94 116 VAL A N 1
ATOM 939 C CA . VAL A 1 116 ? -12.916 12.722 38.959 1.00 47.94 116 VAL A CA 1
ATOM 940 C C . VAL A 1 116 ? -12.507 14.202 39.031 1.00 47.94 116 VAL A C 1
ATOM 942 O O . VAL A 1 116 ? -12.476 14.774 40.120 1.00 47.94 116 VAL A O 1
ATOM 945 N N . LEU A 1 117 ? -12.250 14.851 37.891 1.00 48.16 117 LEU A N 1
ATOM 946 C CA . LEU A 1 117 ? -11.969 16.293 37.824 1.00 48.16 117 LEU A CA 1
ATOM 947 C C . LEU A 1 117 ? -13.244 17.153 37.916 1.00 48.16 117 LEU A C 1
ATOM 949 O O . LEU A 1 117 ? -13.201 18.255 38.467 1.00 48.16 117 LEU A O 1
ATOM 953 N N . GLY A 1 118 ? -14.386 16.649 37.438 1.00 47.75 118 GLY A N 1
ATOM 954 C CA . GLY A 1 118 ? -15.697 17.296 37.547 1.00 47.75 118 GLY A CA 1
ATOM 955 C C . GLY A 1 118 ? -16.198 17.421 38.990 1.00 47.75 118 GLY A C 1
ATOM 956 O O . GLY A 1 118 ? -16.852 18.409 39.332 1.00 47.75 118 GLY A O 1
ATOM 957 N N . TYR A 1 119 ? -15.820 16.492 39.876 1.00 52.78 119 TYR A N 1
ATOM 958 C CA . TYR A 1 119 ? -16.127 16.587 41.310 1.00 52.78 119 TYR A CA 1
ATOM 959 C C . TYR A 1 119 ? -15.394 17.728 42.034 1.00 52.78 119 TYR A C 1
ATOM 961 O O . TYR A 1 119 ? -15.839 18.129 43.111 1.00 52.78 119 TYR A O 1
ATOM 969 N N . LEU A 1 120 ? -14.320 18.289 41.464 1.00 48.12 120 LEU A N 1
ATOM 970 C CA . LEU A 1 120 ? -13.563 19.379 42.092 1.00 48.12 120 LEU A CA 1
ATOM 971 C C . LEU A 1 120 ? -14.180 20.774 41.863 1.00 48.12 120 LEU A C 1
ATOM 973 O O . LEU A 1 120 ? -13.831 21.710 42.575 1.00 48.12 120 LEU A O 1
ATOM 977 N N . ASN A 1 121 ? -15.121 20.916 40.919 1.00 50.34 121 ASN A N 1
ATOM 978 C CA . ASN A 1 121 ? -15.744 22.195 40.543 1.00 50.34 121 ASN A CA 1
ATOM 979 C C . ASN A 1 121 ? -17.243 22.267 40.890 1.00 50.34 121 ASN A C 1
ATOM 981 O O . ASN A 1 121 ? -18.041 22.831 40.140 1.00 50.34 121 ASN A O 1
ATOM 985 N N . LYS A 1 122 ? -17.662 21.715 42.034 1.00 49.59 122 LYS A N 1
ATOM 986 C CA . LYS A 1 122 ? -19.003 21.992 42.573 1.00 49.59 122 LYS A CA 1
ATOM 987 C C . LYS A 1 122 ? -18.979 23.345 43.303 1.00 49.59 122 LYS A C 1
ATOM 989 O O . LYS A 1 122 ? -18.246 23.460 44.286 1.00 49.59 122 LYS A O 1
ATOM 994 N N . PRO A 1 123 ? -19.755 24.368 42.893 1.00 43.53 123 PRO A N 1
ATOM 995 C CA . PRO A 1 123 ? -19.881 25.582 43.689 1.00 43.53 123 PRO A CA 1
ATOM 996 C C . PRO A 1 123 ? -20.538 25.216 45.023 1.00 43.53 123 PRO A C 1
ATOM 998 O O . PRO A 1 123 ? -21.635 24.662 45.066 1.00 43.53 123 PRO A O 1
ATOM 1001 N N . PHE A 1 124 ? -19.833 25.491 46.118 1.00 46.75 124 PHE A N 1
ATOM 1002 C CA . PHE A 1 124 ? -20.314 25.277 47.477 1.00 46.75 124 PHE A CA 1
ATOM 1003 C C . PHE A 1 124 ? -21.433 26.290 47.759 1.00 46.75 124 PHE A C 1
ATOM 1005 O O . PHE A 1 124 ? -21.180 27.393 48.245 1.00 46.75 124 PHE A O 1
ATOM 1012 N N . THR A 1 125 ? -22.680 25.963 47.420 1.00 45.84 125 THR A N 1
ATOM 1013 C CA . THR A 1 125 ? -23.826 26.764 47.857 1.00 45.84 125 THR A CA 1
ATOM 1014 C C . THR A 1 125 ? -24.018 26.513 49.346 1.00 45.84 125 THR A C 1
ATOM 1016 O O . THR A 1 125 ? -24.598 25.515 49.760 1.00 45.84 125 THR A O 1
ATOM 1019 N N . LYS A 1 126 ? -23.449 27.407 50.158 1.00 42.16 126 LYS A N 1
ATOM 1020 C CA . LYS A 1 126 ? -23.719 27.517 51.592 1.00 42.16 126 LYS A CA 1
ATOM 1021 C C . LYS A 1 126 ? -25.224 27.729 51.773 1.00 42.16 126 LYS A C 1
ATOM 1023 O O . LYS A 1 126 ? -25.731 28.786 51.406 1.00 42.16 126 LYS A O 1
ATOM 1028 N N . ASP A 1 127 ? -25.906 26.751 52.355 1.00 43.91 127 ASP A N 1
ATOM 1029 C CA . ASP A 1 127 ? -27.290 26.887 52.803 1.00 43.91 127 ASP A CA 1
ATOM 1030 C C . ASP A 1 127 ? -27.389 28.040 53.817 1.00 43.91 127 ASP A C 1
ATOM 1032 O O . ASP A 1 127 ? -26.938 27.935 54.963 1.00 43.91 127 ASP A O 1
ATOM 1036 N N . SER A 1 128 ? -27.958 29.175 53.405 1.00 47.25 128 SER A N 1
ATOM 1037 C CA . SER A 1 128 ? -28.335 30.245 54.323 1.00 47.25 128 SER A CA 1
ATOM 1038 C C . SER A 1 128 ? -29.679 29.894 54.966 1.00 47.25 128 SER A C 1
ATOM 1040 O O . SER A 1 128 ? -30.738 29.934 54.346 1.00 47.25 128 SER A O 1
ATOM 1042 N N . LYS A 1 129 ? -29.635 29.525 56.251 1.00 52.53 129 LYS A N 1
ATOM 1043 C CA . LYS A 1 129 ? -30.826 29.397 57.106 1.00 52.53 129 LYS A CA 1
ATOM 1044 C C . LYS A 1 129 ? -31.623 30.712 57.099 1.00 52.53 129 LYS A C 1
ATOM 1046 O O . LYS A 1 129 ? -31.017 31.756 57.352 1.00 52.53 129 LYS A O 1
ATOM 1051 N N . PRO A 1 130 ? -32.958 30.696 56.932 1.00 45.44 130 PRO A N 1
ATOM 1052 C CA . PRO A 1 130 ? -33.757 31.880 57.193 1.00 45.44 130 PRO A CA 1
ATOM 1053 C C . PRO A 1 130 ? -33.889 32.057 58.710 1.00 45.44 130 PRO A C 1
ATOM 1055 O O . PRO A 1 130 ? -34.369 31.179 59.431 1.00 45.44 130 PRO A O 1
ATOM 1058 N N . ASN A 1 131 ? -33.401 33.195 59.194 1.00 40.81 131 ASN A N 1
ATOM 1059 C CA . ASN A 1 131 ? -33.559 33.642 60.570 1.00 40.81 131 ASN A CA 1
ATOM 1060 C C . ASN A 1 131 ? -35.031 34.024 60.808 1.00 40.81 131 ASN A C 1
ATOM 1062 O O . ASN A 1 131 ? -35.617 34.755 60.009 1.00 40.81 131 ASN A O 1
ATOM 1066 N N . LYS A 1 132 ? -35.622 33.529 61.901 1.00 49.53 132 LYS A N 1
ATOM 1067 C CA . LYS A 1 132 ? -36.893 34.044 62.442 1.00 49.53 132 LYS A CA 1
ATOM 1068 C C . LYS A 1 132 ? -36.731 35.538 62.752 1.00 49.53 132 LYS A C 1
ATOM 1070 O O . LYS A 1 132 ? -35.628 35.927 63.119 1.00 49.53 132 LYS A O 1
ATOM 1075 N N . ASN A 1 133 ? -37.808 36.330 62.638 1.00 41.50 133 ASN A N 1
ATOM 1076 C CA . ASN A 1 133 ? -38.268 37.283 63.669 1.00 41.50 133 ASN A CA 1
ATOM 1077 C C . ASN A 1 133 ? -39.564 38.036 63.266 1.00 41.50 133 ASN A C 1
ATOM 1079 O O . ASN A 1 133 ? -39.605 38.752 62.274 1.00 41.50 133 ASN A O 1
ATOM 1083 N N . ASN A 1 134 ? -40.583 37.817 64.103 1.00 42.16 134 ASN A N 1
ATOM 1084 C CA . ASN A 1 134 ? -41.809 38.543 64.485 1.00 42.16 134 ASN A CA 1
ATOM 1085 C C . ASN A 1 134 ? -42.157 39.928 63.883 1.00 42.16 134 ASN A C 1
ATOM 1087 O O . ASN A 1 134 ? -41.396 40.883 64.033 1.00 42.16 134 ASN A O 1
ATOM 1091 N N . SER A 1 135 ? -43.418 40.080 63.451 1.00 41.34 135 SER A N 1
ATOM 1092 C CA . SER A 1 135 ? -44.427 41.028 63.985 1.00 41.34 135 SER A CA 1
ATOM 1093 C C . SER A 1 135 ? -45.826 40.608 63.544 1.00 41.34 135 SER A C 1
ATOM 1095 O O . SER A 1 135 ? -45.935 40.092 62.410 1.00 41.34 135 SER A O 1
#

Secondary structure (DSSP, 8-state):
-HHHHHHHHHHHTTSS-HHHHHHHHT--HHHHHHHHHHH--HHHHHHHHHHHHHHHHHHHHHHHHHHHHHHHHHHHHHHHHHH----HHHHS-HHHHHHHHHHHHHHHHHHHHHHHHHGGG-------PPPP---

InterPro domains:
  IPR007889 DNA binding HTH domain, Psq-type [PF05225] (8-37)
  IPR009057 Homedomain-like superfamily [SSF46689] (2-76)

Sequence (135 aa):
METKILVVDQILSGQLSNNQASKKYDVPRTTITYWLRKYSTLVQQNTGMSKNDEIKKLKERIEELEFQKDFQQDIIADMELITGVDMSKKSLPKTLAKEIEQKKKQRIKENGSMDVLGYLNKPFTKDSKPNKNNS